Protein AF-A0A9W7BMI4-F1 (afdb_monomer)

Foldseek 3Di:
DCVLLVVLAAWPDKAQDPDPVRHPPIDTHGPDPNSLVVCQVPQQQPDDPNARDHRDDDDPDPDPDPVVVVVVVVVVVVSRVVSVVVVVD

Mean predicted aligned error: 9.1 Å

Structure (mmCIF, N/CA/C/O backbone):
data_AF-A0A9W7BMI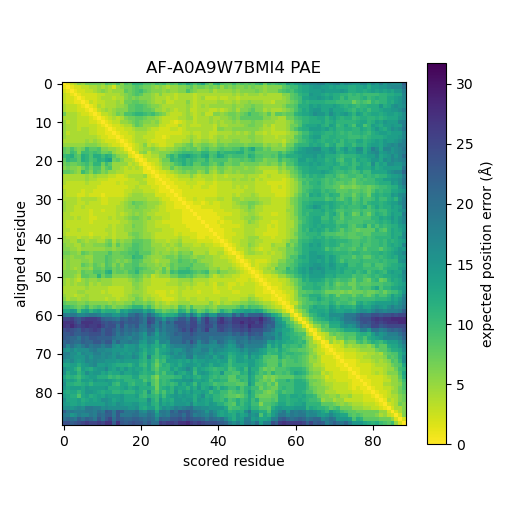4-F1
#
_entry.id   AF-A0A9W7BMI4-F1
#
loop_
_atom_site.group_PDB
_atom_site.id
_atom_site.type_symbol
_atom_site.label_atom_id
_atom_site.label_alt_id
_atom_site.label_comp_id
_atom_site.label_asym_id
_atom_site.label_entity_id
_atom_site.label_seq_id
_atom_site.pdbx_PDB_ins_code
_atom_site.Cartn_x
_atom_site.Cartn_y
_atom_site.Cartn_z
_atom_site.occupancy
_atom_site.B_iso_or_equiv
_atom_site.auth_seq_id
_atom_site.auth_c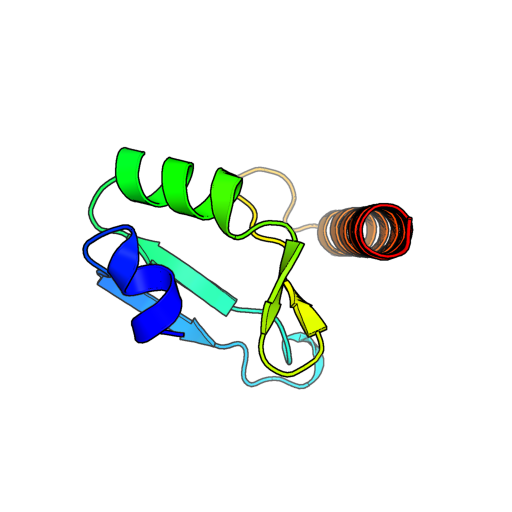omp_id
_atom_site.auth_asym_id
_atom_site.auth_atom_id
_atom_site.pdbx_PDB_model_num
ATOM 1 N N . MET A 1 1 ? 1.133 -8.854 5.799 1.00 72.06 1 MET A N 1
ATOM 2 C CA . MET A 1 1 ? 0.742 -8.089 4.588 1.00 72.06 1 MET A CA 1
ATOM 3 C C . MET A 1 1 ? -0.603 -8.526 4.046 1.00 72.06 1 MET A C 1
ATOM 5 O O . MET A 1 1 ? -1.491 -7.690 4.026 1.00 72.06 1 MET A O 1
ATOM 9 N N . TYR A 1 2 ? -0.796 -9.802 3.698 1.00 75.31 2 TYR A N 1
ATOM 10 C CA . TYR A 1 2 ? -2.109 -10.299 3.260 1.00 75.31 2 TYR A CA 1
ATOM 11 C C . TYR A 1 2 ? -3.235 -10.019 4.267 1.00 75.31 2 TYR A C 1
ATOM 13 O O . TYR A 1 2 ? -4.294 -9.570 3.867 1.00 75.31 2 TYR A O 1
ATOM 21 N N . GLU A 1 3 ? -2.987 -10.159 5.570 1.00 78.06 3 GLU A N 1
ATOM 22 C CA . GLU A 1 3 ? -4.005 -9.888 6.601 1.00 78.06 3 GLU A CA 1
ATOM 23 C C . GLU A 1 3 ? -4.318 -8.400 6.813 1.00 78.06 3 GLU A C 1
ATOM 25 O O . GLU A 1 3 ? -5.410 -8.051 7.245 1.00 78.06 3 GLU A O 1
ATOM 30 N N . ILE A 1 4 ? -3.363 -7.512 6.528 1.00 81.88 4 ILE A N 1
ATOM 31 C CA . ILE A 1 4 ? -3.543 -6.065 6.709 1.00 81.88 4 ILE A CA 1
ATOM 32 C C . ILE A 1 4 ? -4.324 -5.514 5.520 1.00 81.88 4 ILE A C 1
ATOM 34 O O . ILE A 1 4 ? -5.347 -4.863 5.694 1.00 81.88 4 ILE A O 1
ATOM 38 N N . PHE A 1 5 ? -3.860 -5.820 4.308 1.00 81.06 5 PHE A N 1
ATOM 39 C CA . PHE A 1 5 ? -4.485 -5.341 3.081 1.00 81.06 5 PHE A CA 1
ATOM 40 C C . PHE A 1 5 ? -5.764 -6.120 2.730 1.00 81.06 5 PHE A C 1
ATOM 42 O O . PHE A 1 5 ? -6.675 -5.547 2.148 1.00 81.06 5 PHE A O 1
ATOM 49 N N . GLY A 1 6 ? -5.881 -7.385 3.143 1.00 81.94 6 GLY A N 1
ATOM 50 C CA . GLY A 1 6 ? -7.051 -8.229 2.877 1.00 81.94 6 GLY A CA 1
ATOM 51 C C . GLY A 1 6 ? -8.305 -7.840 3.662 1.00 81.94 6 GLY A C 1
ATOM 52 O O . GLY A 1 6 ? -9.396 -8.257 3.297 1.00 81.94 6 GLY A O 1
ATOM 53 N N . LYS A 1 7 ? -8.182 -7.009 4.708 1.00 83.62 7 LYS A N 1
ATOM 54 C CA . LYS A 1 7 ? -9.342 -6.419 5.402 1.00 83.62 7 LYS A CA 1
ATOM 55 C C . LYS A 1 7 ? -10.071 -5.371 4.564 1.00 83.62 7 LYS A C 1
ATOM 57 O O . LYS A 1 7 ? -11.243 -5.121 4.815 1.00 83.62 7 LYS A O 1
ATOM 62 N N . TYR A 1 8 ? -9.372 -4.751 3.615 1.00 83.38 8 TYR A N 1
ATOM 63 C CA . TYR A 1 8 ? -9.927 -3.694 2.773 1.00 83.38 8 TYR A CA 1
ATOM 64 C C . TYR A 1 8 ? -10.540 -4.227 1.484 1.00 83.38 8 TYR A C 1
ATOM 66 O O . TYR A 1 8 ? -11.331 -3.519 0.879 1.00 83.38 8 TYR A O 1
ATOM 74 N N . GLY A 1 9 ? -10.173 -5.438 1.057 1.00 84.12 9 GLY A N 1
ATOM 75 C CA . GLY A 1 9 ? -10.636 -5.967 -0.215 1.00 84.12 9 GLY A CA 1
ATOM 76 C C . GLY A 1 9 ? -9.943 -7.239 -0.672 1.00 84.12 9 GLY A C 1
ATOM 77 O O . GLY A 1 9 ? -8.991 -7.727 -0.052 1.00 84.12 9 GLY A O 1
ATOM 78 N N . SER A 1 10 ? -10.410 -7.756 -1.808 1.00 88.00 10 SER A N 1
ATOM 79 C CA . SER A 1 10 ? -9.833 -8.948 -2.434 1.00 88.00 10 SER A CA 1
ATOM 80 C C . SER A 1 10 ? -8.488 -8.624 -3.086 1.00 88.00 10 SER A C 1
ATOM 82 O O . SER A 1 10 ? -8.375 -7.755 -3.954 1.00 88.00 10 SER A O 1
ATOM 84 N N . LEU A 1 11 ? -7.449 -9.340 -2.654 1.00 87.00 11 LEU A N 1
ATOM 85 C CA . LEU A 1 11 ? -6.078 -9.177 -3.128 1.00 87.00 11 LEU A CA 1
ATOM 86 C C . LEU A 1 11 ? -5.796 -10.110 -4.307 1.00 87.00 11 LEU A C 1
ATOM 88 O O . LEU A 1 11 ? -5.832 -11.329 -4.149 1.00 87.00 11 LEU A O 1
ATOM 92 N N . ARG A 1 12 ? -5.405 -9.548 -5.456 1.00 87.50 12 ARG A N 1
ATOM 93 C CA . ARG A 1 12 ? -4.969 -10.320 -6.629 1.00 87.50 12 ARG A CA 1
ATOM 94 C C . ARG A 1 12 ? -3.567 -10.880 -6.453 1.00 87.50 12 ARG A C 1
ATOM 96 O O . ARG A 1 12 ? -3.302 -12.040 -6.749 1.00 87.50 12 ARG A O 1
ATOM 103 N N . GLN A 1 13 ? -2.634 -10.021 -6.046 1.00 85.62 13 GLN A N 1
ATOM 104 C CA . GLN A 1 13 ? -1.222 -10.373 -5.940 1.00 85.62 13 GLN A CA 1
ATOM 105 C C . GLN A 1 13 ? -0.484 -9.376 -5.044 1.00 85.62 13 GLN A C 1
ATOM 107 O O . GLN A 1 13 ? -0.732 -8.173 -5.096 1.00 85.62 13 GLN A O 1
ATOM 112 N N . ILE A 1 14 ? 0.489 -9.866 -4.275 1.00 87.38 14 ILE A N 1
ATOM 113 C CA . ILE A 1 14 ? 1.470 -9.023 -3.586 1.00 87.38 14 ILE A CA 1
ATOM 114 C C . ILE A 1 14 ? 2.859 -9.367 -4.118 1.00 87.38 14 ILE A C 1
ATOM 116 O O . ILE A 1 14 ? 3.258 -10.530 -4.137 1.00 87.38 14 ILE A O 1
ATOM 120 N N . ARG A 1 15 ? 3.607 -8.352 -4.552 1.00 85.31 15 ARG A N 1
ATOM 121 C CA . ARG A 1 15 ? 5.007 -8.475 -4.971 1.00 85.31 15 ARG A CA 1
ATOM 122 C C . ARG A 1 15 ? 5.891 -7.733 -3.985 1.00 85.31 15 ARG A C 1
ATOM 124 O O . ARG A 1 15 ? 5.824 -6.512 -3.886 1.00 85.31 15 ARG A O 1
ATOM 131 N N . LEU A 1 16 ? 6.722 -8.474 -3.265 1.00 84.38 16 LEU A N 1
ATOM 132 C CA . LEU A 1 16 ? 7.699 -7.913 -2.337 1.00 84.38 16 LEU A CA 1
ATOM 133 C C . LEU A 1 16 ? 9.014 -7.652 -3.079 1.00 84.38 16 LEU A C 1
ATOM 135 O O . LEU A 1 16 ? 9.474 -8.501 -3.843 1.00 84.38 16 LEU A O 1
ATOM 139 N N . GLY A 1 17 ? 9.624 -6.489 -2.858 1.00 81.94 17 GLY A N 1
ATOM 140 C CA . GLY A 1 17 ? 10.967 -6.203 -3.350 1.00 81.94 17 GLY A CA 1
ATOM 141 C C . GLY A 1 17 ? 12.003 -7.049 -2.608 1.00 81.94 17 GLY A C 1
ATOM 142 O O . GLY A 1 17 ? 12.202 -6.867 -1.408 1.00 81.94 17 GLY A O 1
ATOM 143 N N . SER A 1 18 ? 12.660 -7.978 -3.310 1.00 75.88 18 SER A N 1
ATOM 144 C CA . SER A 1 18 ? 13.663 -8.883 -2.720 1.00 75.88 18 SER A CA 1
ATOM 145 C C . SER A 1 18 ? 15.109 -8.390 -2.866 1.00 75.88 18 SER A C 1
ATOM 147 O O . SER A 1 18 ? 15.994 -8.908 -2.188 1.00 75.88 18 SER A O 1
ATOM 149 N N . SER A 1 19 ? 15.375 -7.415 -3.738 1.00 81.44 19 SER A N 1
ATOM 150 C CA . SER A 1 19 ? 16.722 -6.865 -3.953 1.00 81.44 19 SER A CA 1
ATOM 151 C C . SER A 1 19 ? 17.090 -5.851 -2.870 1.00 81.44 19 SER A C 1
ATOM 153 O O . SER A 1 19 ? 16.197 -5.194 -2.335 1.00 81.44 19 SER A O 1
ATOM 155 N N . ASN A 1 20 ? 18.387 -5.658 -2.599 1.00 73.38 20 ASN A N 1
ATOM 156 C CA . ASN A 1 20 ? 18.873 -4.686 -1.605 1.00 73.38 20 ASN A CA 1
ATOM 157 C C . ASN A 1 20 ? 18.329 -3.265 -1.837 1.00 73.38 20 ASN A C 1
ATOM 159 O O . ASN A 1 20 ? 17.914 -2.618 -0.881 1.00 73.38 20 ASN A O 1
ATOM 163 N N . ASP A 1 21 ? 18.233 -2.814 -3.091 1.00 72.94 21 ASP A N 1
ATOM 164 C CA . ASP A 1 21 ? 17.673 -1.497 -3.438 1.00 72.94 21 ASP A CA 1
ATOM 165 C C . ASP A 1 21 ? 16.151 -1.384 -3.253 1.00 72.94 21 ASP A C 1
ATOM 167 O O . ASP A 1 21 ? 15.615 -0.288 -3.078 1.00 72.94 21 ASP A O 1
ATOM 171 N N . THR A 1 22 ? 15.443 -2.515 -3.293 1.00 73.75 22 THR A N 1
ATOM 172 C CA . THR A 1 22 ? 13.974 -2.603 -3.189 1.00 73.75 22 THR A CA 1
ATOM 173 C C . THR A 1 22 ? 13.508 -3.147 -1.839 1.00 73.75 22 THR A C 1
ATOM 175 O O . THR A 1 22 ? 12.316 -3.352 -1.622 1.00 73.75 22 THR A O 1
ATOM 178 N N . ARG A 1 23 ? 14.437 -3.420 -0.917 1.00 76.94 23 ARG A N 1
ATOM 179 C CA . ARG A 1 23 ? 14.113 -4.018 0.375 1.00 76.94 23 ARG A CA 1
ATOM 180 C C . ARG A 1 23 ? 13.337 -2.998 1.203 1.00 76.94 23 ARG A C 1
ATOM 182 O O . ARG A 1 23 ? 13.861 -1.946 1.554 1.00 76.94 23 ARG A O 1
ATOM 189 N N . GLY A 1 24 ? 12.081 -3.314 1.505 1.00 77.69 24 GLY A N 1
ATOM 190 C CA . GLY A 1 24 ? 11.154 -2.395 2.172 1.00 77.69 24 GLY A CA 1
ATOM 191 C C . GLY A 1 24 ? 10.155 -1.706 1.239 1.00 77.69 24 GLY A C 1
ATOM 192 O O . GLY A 1 24 ? 9.354 -0.910 1.722 1.00 77.69 24 GLY A O 1
ATOM 193 N N . THR A 1 25 ? 10.153 -2.023 -0.061 1.00 81.69 25 THR A N 1
ATOM 194 C CA . THR A 1 25 ? 9.062 -1.671 -0.979 1.00 81.69 25 THR A CA 1
ATOM 195 C C . THR A 1 25 ? 8.262 -2.913 -1.373 1.00 81.69 25 THR A C 1
ATOM 197 O O . THR A 1 25 ? 8.779 -4.031 -1.445 1.00 81.69 25 THR A O 1
ATOM 200 N N . ALA A 1 26 ? 6.964 -2.725 -1.596 1.00 84.94 26 ALA A N 1
ATOM 201 C CA . ALA A 1 26 ? 6.054 -3.777 -2.020 1.00 84.94 26 ALA A CA 1
ATOM 202 C C . ALA A 1 26 ? 4.996 -3.200 -2.960 1.00 84.94 26 ALA A C 1
ATOM 204 O O . ALA A 1 26 ? 4.577 -2.055 -2.801 1.00 84.94 26 ALA A O 1
ATOM 205 N N . PHE A 1 27 ? 4.548 -4.009 -3.913 1.00 86.56 27 PHE A N 1
ATOM 206 C CA . PHE A 1 27 ? 3.396 -3.713 -4.752 1.00 86.56 27 PHE A CA 1
ATOM 207 C C . PHE A 1 27 ? 2.240 -4.608 -4.337 1.00 86.56 27 PHE A C 1
ATOM 209 O O . PHE A 1 27 ? 2.387 -5.829 -4.268 1.00 86.56 27 PHE A O 1
ATOM 216 N N . VAL A 1 28 ? 1.095 -3.992 -4.072 1.00 87.25 28 VAL A N 1
ATOM 217 C CA . VAL A 1 28 ? -0.152 -4.677 -3.738 1.00 87.25 28 VAL A CA 1
ATOM 218 C C . VAL A 1 28 ? -1.126 -4.431 -4.881 1.00 87.25 28 VAL A C 1
ATOM 220 O O . VAL A 1 28 ? -1.333 -3.286 -5.278 1.00 87.25 28 VAL A O 1
ATOM 223 N N . ILE A 1 29 ? -1.675 -5.505 -5.439 1.00 87.88 29 ILE A N 1
ATOM 224 C CA . ILE A 1 29 ? -2.655 -5.454 -6.522 1.00 87.88 29 ILE A CA 1
ATOM 225 C C . ILE A 1 29 ? -3.988 -5.938 -5.960 1.00 87.88 29 ILE A C 1
ATOM 227 O O . ILE A 1 29 ? -4.086 -7.079 -5.506 1.00 87.88 29 ILE A O 1
ATOM 231 N N . PHE A 1 30 ? -4.985 -5.061 -5.994 1.00 90.31 30 PHE A N 1
ATOM 232 C CA . PHE A 1 30 ? -6.369 -5.353 -5.629 1.00 90.31 30 PHE A CA 1
ATOM 233 C C . PHE A 1 30 ? -7.199 -5.721 -6.862 1.00 90.31 30 PHE A C 1
ATOM 235 O O . PHE A 1 30 ? -6.829 -5.382 -7.991 1.00 90.31 30 PHE A O 1
ATOM 242 N N . ASP A 1 31 ? -8.311 -6.416 -6.631 1.00 88.56 31 ASP A N 1
ATOM 243 C CA . ASP A 1 31 ? -9.302 -6.723 -7.666 1.00 88.56 31 ASP A CA 1
ATOM 244 C C . ASP A 1 31 ? -10.190 -5.516 -7.995 1.00 88.56 31 ASP A C 1
ATOM 246 O O . ASP A 1 31 ? -10.532 -5.330 -9.163 1.00 88.56 31 ASP A O 1
ATOM 250 N N . ASP A 1 32 ? -10.501 -4.689 -6.990 1.00 89.06 32 ASP A N 1
ATOM 251 C CA . ASP A 1 32 ? -11.320 -3.481 -7.107 1.00 89.06 32 ASP A CA 1
ATOM 252 C C . ASP A 1 32 ? -10.491 -2.204 -6.842 1.00 89.06 32 ASP A C 1
ATOM 254 O 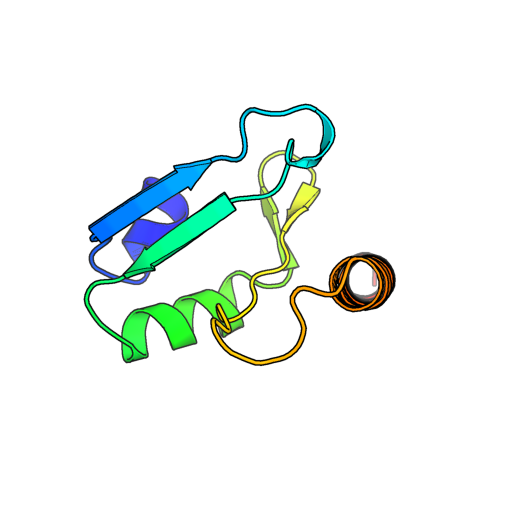O . ASP A 1 32 ? -9.601 -2.156 -5.986 1.00 89.06 32 ASP A O 1
ATOM 258 N N . ILE A 1 33 ? -10.790 -1.143 -7.594 1.00 86.50 33 ILE A N 1
ATOM 259 C CA . ILE A 1 33 ? -10.197 0.186 -7.426 1.00 86.50 33 ILE A CA 1
ATOM 260 C C . ILE A 1 33 ? -10.694 0.899 -6.160 1.00 86.50 33 ILE A C 1
ATOM 262 O O . ILE A 1 33 ? -9.937 1.665 -5.560 1.00 86.50 33 ILE A O 1
ATOM 266 N N . TYR A 1 34 ? -11.935 0.657 -5.735 1.00 90.38 34 TYR A N 1
ATOM 267 C CA . TYR A 1 34 ? -12.502 1.239 -4.520 1.00 90.38 34 TYR A CA 1
ATOM 268 C C . TYR A 1 34 ? -11.802 0.692 -3.271 1.00 90.38 34 TYR A C 1
ATOM 270 O O . TYR A 1 34 ? -11.432 1.472 -2.392 1.00 90.38 34 TYR A O 1
ATOM 278 N N . ASP A 1 35 ? -11.512 -0.610 -3.246 1.00 88.25 35 ASP A N 1
ATOM 279 C CA . ASP A 1 35 ? -10.750 -1.263 -2.173 1.00 88.25 35 ASP A CA 1
ATOM 280 C C . ASP A 1 35 ? -9.332 -0.687 -2.072 1.00 88.25 35 ASP A C 1
ATOM 282 O O . ASP A 1 35 ? -8.851 -0.359 -0.984 1.00 88.25 35 ASP A O 1
ATOM 286 N N . ALA A 1 36 ? -8.676 -0.487 -3.223 1.00 86.44 36 ALA A N 1
ATOM 287 C CA . ALA A 1 36 ? -7.354 0.127 -3.284 1.00 86.44 36 ALA A CA 1
ATOM 288 C C . ALA A 1 36 ? -7.360 1.560 -2.735 1.00 86.44 36 ALA A C 1
ATOM 290 O O . ALA A 1 36 ? -6.421 1.951 -2.041 1.00 86.44 36 ALA A O 1
ATOM 291 N N . LYS A 1 37 ? -8.417 2.335 -3.010 1.00 87.38 37 LYS A N 1
ATOM 292 C CA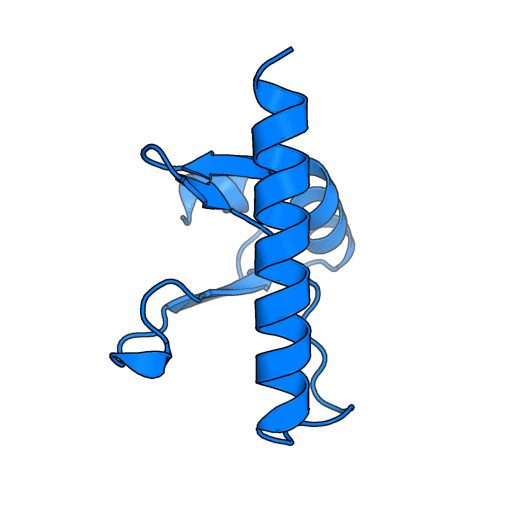 . LYS A 1 37 ? -8.558 3.697 -2.487 1.00 87.38 37 LYS A CA 1
ATOM 293 C C . LYS A 1 37 ? -8.703 3.715 -0.977 1.00 87.38 37 LYS A C 1
ATOM 295 O O . LYS A 1 37 ? -7.935 4.396 -0.304 1.00 87.38 37 LYS A O 1
ATOM 300 N N . SER A 1 38 ? -9.621 2.911 -0.455 1.00 87.12 38 SER A N 1
ATOM 301 C CA . SER A 1 38 ? -9.816 2.775 0.987 1.00 87.12 38 SER A CA 1
ATOM 302 C C . SER A 1 38 ? -8.533 2.321 1.684 1.00 87.12 38 SER A C 1
ATOM 304 O O . SER A 1 38 ? -8.182 2.869 2.726 1.00 87.12 38 SER A O 1
ATOM 306 N N . ALA A 1 39 ? -7.787 1.383 1.095 1.00 86.75 39 ALA A N 1
ATOM 307 C CA . ALA A 1 39 ? -6.509 0.933 1.636 1.00 86.75 39 ALA A CA 1
ATOM 30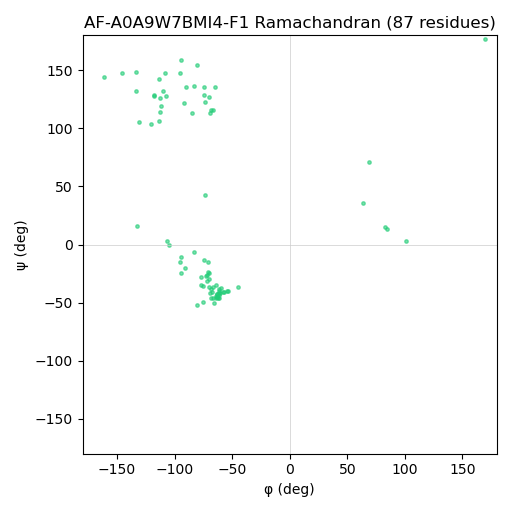8 C C . ALA A 1 39 ? -5.460 2.058 1.679 1.00 86.75 39 ALA A C 1
ATOM 310 O O . ALA A 1 39 ? -4.757 2.178 2.676 1.00 86.75 39 ALA A O 1
ATOM 311 N N . VAL A 1 40 ? -5.348 2.892 0.638 1.00 85.00 40 VAL A N 1
ATOM 312 C CA . VAL A 1 40 ? -4.400 4.025 0.610 1.00 85.00 40 VAL A CA 1
ATOM 313 C C . VAL A 1 40 ? -4.709 5.028 1.719 1.00 85.00 40 VAL A C 1
ATOM 315 O O . VAL A 1 40 ? -3.796 5.427 2.442 1.00 85.00 40 VAL A O 1
ATOM 318 N N . ASP A 1 41 ? -5.981 5.389 1.879 1.00 84.44 41 ASP A N 1
ATOM 319 C CA . ASP A 1 41 ? -6.401 6.415 2.836 1.00 84.44 41 ASP A CA 1
ATOM 320 C C . ASP A 1 41 ? -6.243 5.941 4.293 1.00 84.44 41 ASP A C 1
ATOM 322 O O . ASP A 1 41 ? -5.837 6.720 5.151 1.00 84.44 41 ASP A O 1
ATOM 326 N N . HIS A 1 42 ? -6.496 4.658 4.578 1.00 81.88 42 HIS A N 1
ATOM 327 C CA . HIS A 1 42 ? -6.468 4.126 5.950 1.00 81.88 42 HIS A CA 1
ATOM 328 C C . HIS A 1 42 ? -5.132 3.495 6.363 1.00 81.88 42 HIS A C 1
ATOM 330 O O . HIS A 1 42 ? -4.845 3.400 7.555 1.00 81.88 42 HIS A O 1
ATOM 336 N N . LEU A 1 43 ? -4.318 3.016 5.414 1.00 81.50 43 LEU A N 1
ATOM 337 C CA . LEU A 1 43 ? -3.021 2.399 5.726 1.00 81.50 43 LEU A CA 1
ATOM 338 C C . LEU A 1 43 ? -1.850 3.373 5.644 1.00 81.50 43 LEU A C 1
ATOM 340 O O . LEU A 1 43 ? -0.753 3.025 6.085 1.00 81.50 43 LEU A O 1
ATOM 344 N N . SER A 1 44 ? -2.053 4.577 5.110 1.00 80.12 44 SER A N 1
ATOM 345 C CA . SER A 1 44 ? -1.038 5.627 5.177 1.00 80.12 44 SER A CA 1
ATOM 346 C C . SER A 1 44 ? -0.848 6.065 6.627 1.00 80.12 44 SER A C 1
ATOM 348 O O . SER A 1 44 ? -1.766 6.567 7.264 1.00 80.12 44 SER A O 1
ATOM 350 N N . GLY A 1 45 ? 0.349 5.825 7.162 1.00 76.00 45 GLY A N 1
ATOM 351 C CA . GLY A 1 45 ? 0.667 6.058 8.569 1.00 76.00 45 GLY A CA 1
ATOM 352 C C . GLY A 1 45 ? 0.252 4.937 9.516 1.00 76.00 45 GLY A C 1
ATOM 353 O O . GLY A 1 45 ? 0.281 5.111 10.731 1.00 76.00 45 GLY A O 1
ATOM 354 N N . PHE A 1 46 ? -0.067 3.752 8.994 1.00 81.56 46 PHE A N 1
ATOM 355 C CA . PHE A 1 46 ? -0.271 2.577 9.833 1.00 81.56 46 PHE A CA 1
ATOM 356 C C . PHE A 1 46 ? 1.071 2.029 10.343 1.00 81.56 46 PHE A C 1
ATOM 358 O O . PHE A 1 46 ? 2.034 1.899 9.583 1.00 81.56 46 PHE A O 1
ATOM 365 N N . ASN A 1 47 ? 1.146 1.686 11.630 1.00 79.81 47 ASN A N 1
ATO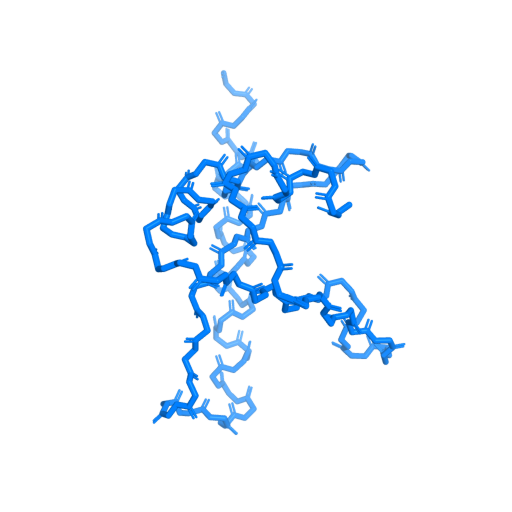M 366 C CA . ASN A 1 47 ? 2.346 1.098 12.221 1.00 79.81 47 ASN A CA 1
ATOM 367 C C . ASN A 1 47 ? 2.363 -0.420 11.995 1.00 79.81 47 ASN A C 1
ATOM 369 O O . ASN A 1 47 ? 1.546 -1.160 12.544 1.00 79.81 47 ASN A O 1
ATOM 373 N N . VAL A 1 48 ? 3.319 -0.896 11.197 1.00 78.56 48 VAL A N 1
ATOM 374 C CA . VAL A 1 48 ? 3.556 -2.321 10.955 1.00 78.56 48 VAL A CA 1
ATOM 375 C C . VAL A 1 48 ? 4.911 -2.704 11.535 1.00 78.56 48 VAL A C 1
ATOM 377 O O . VAL A 1 48 ? 5.956 -2.388 10.967 1.00 78.56 48 VAL A O 1
ATOM 380 N N . GLY A 1 49 ? 4.901 -3.418 12.663 1.00 76.69 49 GLY A N 1
ATOM 381 C CA . GLY A 1 49 ? 6.122 -3.955 13.274 1.00 76.69 49 GLY A CA 1
ATOM 382 C C . GLY A 1 49 ? 7.105 -2.879 13.750 1.00 76.69 49 GLY A C 1
ATOM 383 O O . GLY A 1 49 ? 8.312 -3.057 13.607 1.00 76.69 49 GLY A O 1
ATOM 384 N N . GLY A 1 50 ? 6.599 -1.753 14.264 1.00 79.81 50 GLY A N 1
ATOM 385 C CA . GLY A 1 50 ? 7.412 -0.632 14.746 1.00 79.81 50 GLY A CA 1
ATOM 386 C C . GLY A 1 50 ? 7.850 0.338 13.648 1.00 79.81 50 GLY A C 1
ATOM 387 O O . GLY A 1 50 ? 8.747 1.145 13.875 1.00 79.81 50 GLY A O 1
ATOM 388 N N . ARG A 1 51 ? 7.263 0.249 12.447 1.00 79.75 51 ARG A N 1
ATOM 389 C CA . ARG A 1 51 ? 7.540 1.153 11.325 1.00 79.75 51 ARG A CA 1
ATOM 390 C C . ARG A 1 51 ? 6.249 1.625 10.683 1.00 79.75 51 ARG A C 1
ATOM 392 O O . ARG A 1 51 ? 5.398 0.810 10.332 1.00 79.75 51 ARG A O 1
ATOM 399 N N . TYR A 1 52 ? 6.146 2.927 10.458 1.00 83.38 52 TYR A N 1
ATOM 400 C CA . TYR A 1 52 ? 5.034 3.504 9.719 1.00 83.38 52 TYR A CA 1
ATOM 401 C C . TYR A 1 52 ? 5.184 3.224 8.226 1.00 83.38 52 TYR A C 1
ATOM 403 O O . TYR A 1 52 ? 6.245 3.441 7.624 1.00 83.38 52 TYR A O 1
ATOM 411 N N . ILE A 1 53 ? 4.121 2.695 7.629 1.00 83.81 53 ILE A N 1
ATOM 412 C CA . ILE A 1 53 ? 4.057 2.459 6.191 1.00 83.81 53 ILE A CA 1
ATOM 413 C C . ILE A 1 53 ? 3.367 3.630 5.497 1.00 83.81 53 ILE A C 1
ATOM 415 O O . ILE A 1 53 ? 2.468 4.264 6.039 1.00 83.81 53 ILE A O 1
ATOM 419 N N . VAL A 1 54 ? 3.802 3.907 4.272 1.00 83.94 54 VAL A N 1
ATOM 420 C CA . VAL A 1 54 ? 3.173 4.885 3.383 1.00 83.94 54 VAL A CA 1
ATOM 421 C C . VAL A 1 54 ? 2.694 4.119 2.163 1.00 83.94 54 VAL A C 1
ATOM 423 O O . VAL A 1 54 ? 3.464 3.353 1.575 1.00 83.94 54 VAL A O 1
ATOM 426 N N . VAL A 1 55 ? 1.426 4.293 1.802 1.00 85.44 55 VAL A N 1
ATOM 427 C CA . VAL A 1 55 ? 0.806 3.599 0.673 1.00 85.44 55 VAL A CA 1
ATOM 428 C C . VAL A 1 55 ? 0.539 4.619 -0.428 1.00 85.44 55 VAL A C 1
ATOM 430 O O . VAL A 1 55 ? 0.027 5.701 -0.176 1.00 85.44 55 VAL A O 1
ATOM 433 N N . LEU A 1 56 ? 0.925 4.293 -1.662 1.00 83.50 56 LEU A N 1
ATOM 434 C CA . LEU A 1 56 ? 0.805 5.186 -2.814 1.00 83.50 56 LEU A CA 1
ATOM 435 C C . LEU A 1 56 ? 0.217 4.434 -4.006 1.00 83.50 56 LEU A C 1
ATOM 437 O O . LEU A 1 56 ? 0.500 3.250 -4.206 1.00 83.50 56 LEU A O 1
ATOM 441 N N . TYR A 1 57 ? -0.536 5.143 -4.847 1.00 84.31 57 TYR A N 1
ATOM 442 C CA . TYR A 1 57 ? -1.027 4.582 -6.102 1.00 84.31 57 TYR A CA 1
ATOM 443 C C . TYR A 1 57 ? 0.110 4.265 -7.070 1.00 84.31 57 TYR A C 1
ATOM 445 O O . TYR A 1 57 ? 1.005 5.079 -7.322 1.00 84.31 57 TYR A O 1
ATOM 453 N N . TYR A 1 58 ? 0.025 3.085 -7.681 1.00 81.44 58 TYR A N 1
ATOM 454 C CA . TYR A 1 58 ? 0.933 2.695 -8.746 1.00 81.44 58 TYR A CA 1
ATOM 455 C C . TYR A 1 58 ? 0.666 3.515 -10.017 1.00 81.44 58 TYR A C 1
ATOM 457 O O . TYR A 1 58 ? -0.456 3.571 -10.516 1.00 81.44 58 TYR A O 1
ATOM 465 N N . GLN A 1 59 ? 1.710 4.137 -10.566 1.00 74.19 59 GLN A N 1
ATOM 466 C CA . GLN A 1 59 ? 1.638 4.928 -11.796 1.00 74.19 59 GLN A CA 1
ATOM 467 C C . GLN A 1 59 ? 2.587 4.343 -12.854 1.00 74.19 59 GLN A C 1
ATOM 469 O O . GLN A 1 59 ? 3.793 4.574 -12.771 1.00 74.19 59 GLN A O 1
ATOM 474 N N . PRO A 1 60 ? 2.076 3.625 -13.874 1.00 63.06 60 PRO A N 1
ATOM 475 C CA . PRO A 1 60 ? 2.917 2.967 -14.878 1.00 63.06 60 PRO A CA 1
ATOM 476 C C . PRO A 1 60 ? 3.554 3.912 -15.915 1.00 63.06 60 PRO A C 1
ATOM 478 O O . PRO A 1 60 ? 4.434 3.474 -16.649 1.00 63.06 60 PRO A O 1
ATOM 481 N N . LYS A 1 61 ? 3.120 5.182 -16.036 1.00 55.53 61 LYS A N 1
ATOM 482 C CA . LYS A 1 61 ? 3.428 6.024 -17.219 1.00 55.53 61 LYS A CA 1
ATOM 483 C C . LYS A 1 61 ? 3.932 7.461 -16.998 1.00 55.53 61 LYS A C 1
ATOM 485 O O . LYS A 1 61 ? 3.979 8.221 -17.958 1.00 55.53 61 LYS A O 1
ATOM 490 N N . LYS A 1 62 ? 4.390 7.860 -15.810 1.00 45.12 62 LYS A N 1
ATOM 491 C CA . LYS A 1 62 ? 5.142 9.126 -15.675 1.00 45.12 62 LYS A CA 1
ATOM 492 C C . LYS A 1 62 ? 6.426 8.908 -14.879 1.00 45.12 62 LYS A C 1
ATOM 494 O O . LYS A 1 62 ? 6.398 8.783 -13.661 1.00 45.12 62 LYS A O 1
ATOM 499 N N . ASN A 1 63 ? 7.536 8.900 -15.617 1.00 45.59 63 ASN A N 1
ATOM 500 C CA . ASN A 1 63 ? 8.906 9.080 -15.138 1.00 45.59 63 ASN A CA 1
ATOM 501 C C . ASN A 1 63 ? 9.470 7.938 -14.276 1.00 45.59 63 ASN A C 1
ATOM 503 O O . ASN A 1 63 ? 9.791 8.127 -13.107 1.00 45.59 63 ASN A O 1
ATOM 507 N N . VAL A 1 64 ? 9.741 6.788 -14.898 1.00 50.12 64 VAL A N 1
ATOM 508 C CA . VAL A 1 64 ? 10.794 5.850 -14.442 1.00 50.12 64 VAL A CA 1
ATOM 509 C C . VAL A 1 64 ? 12.197 6.396 -14.765 1.00 50.12 64 VAL A C 1
ATOM 511 O O . VAL A 1 64 ? 13.093 5.675 -15.189 1.00 50.12 64 VAL A O 1
ATOM 514 N N . ASN A 1 65 ? 12.407 7.694 -14.544 1.00 53.28 65 ASN A N 1
ATOM 515 C CA . ASN A 1 65 ? 13.752 8.237 -14.430 1.00 53.28 65 ASN A CA 1
ATOM 516 C C . ASN A 1 65 ? 14.172 7.996 -12.980 1.00 53.28 65 ASN A C 1
ATOM 518 O O . ASN A 1 65 ? 13.379 8.230 -12.069 1.00 53.28 65 ASN A O 1
ATOM 522 N N . ARG A 1 66 ? 15.405 7.543 -12.753 1.00 52.53 66 ARG A N 1
ATOM 523 C CA . ARG A 1 66 ? 15.999 7.331 -11.417 1.00 52.53 66 ARG A CA 1
ATOM 524 C C . ARG A 1 66 ? 15.715 8.511 -10.460 1.00 52.53 66 ARG A C 1
ATOM 526 O O . ARG A 1 66 ? 15.325 8.298 -9.317 1.00 52.53 66 ARG A O 1
ATOM 533 N N . LEU A 1 67 ? 15.715 9.725 -11.021 1.00 52.06 67 LEU A N 1
ATOM 534 C CA . LEU A 1 67 ? 15.342 10.990 -10.384 1.00 52.06 67 LEU A CA 1
ATOM 535 C C . LEU A 1 67 ? 13.915 11.020 -9.796 1.00 52.06 67 LEU A C 1
ATOM 537 O O . LEU A 1 67 ? 13.703 11.537 -8.708 1.00 52.06 67 LEU A O 1
ATOM 541 N N . GLY A 1 68 ? 12.920 10.458 -10.488 1.00 56.44 68 GLY A N 1
ATOM 542 C CA . GLY A 1 68 ? 11.531 10.424 -10.019 1.00 56.44 68 GLY A CA 1
ATOM 543 C C . GLY A 1 68 ? 11.329 9.480 -8.834 1.00 56.44 68 GLY A C 1
ATOM 544 O O . GLY A 1 68 ? 10.473 9.729 -7.989 1.00 56.44 68 GLY A O 1
ATOM 545 N N . MET A 1 69 ? 12.138 8.421 -8.743 1.00 57.22 69 MET A N 1
ATOM 546 C CA . MET A 1 69 ? 12.161 7.528 -7.582 1.00 57.22 69 MET A CA 1
ATOM 547 C C . MET A 1 69 ? 12.874 8.168 -6.389 1.00 57.22 69 MET A C 1
ATOM 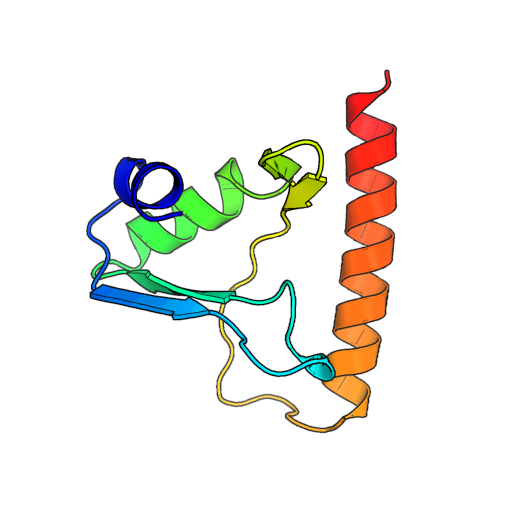549 O O . MET A 1 69 ? 12.431 7.964 -5.265 1.00 57.22 69 MET A O 1
ATOM 553 N N . GLU A 1 70 ? 13.930 8.956 -6.614 1.00 64.62 70 GLU A N 1
ATOM 554 C CA . GLU A 1 70 ? 14.606 9.725 -5.557 1.00 64.62 70 GLU A CA 1
ATOM 555 C C . GLU A 1 70 ? 13.729 10.848 -5.008 1.00 64.62 70 GLU A C 1
ATOM 557 O O . GLU A 1 70 ? 13.571 10.940 -3.797 1.00 64.62 70 GLU A O 1
ATOM 562 N N . VAL A 1 71 ? 13.073 11.631 -5.870 1.00 68.31 71 VAL A N 1
ATOM 563 C CA . VAL A 1 71 ? 12.119 12.666 -5.432 1.00 68.31 71 VAL A CA 1
ATOM 564 C C . VAL A 1 71 ? 10.957 12.039 -4.665 1.00 68.31 71 VAL A C 1
ATOM 566 O O . VAL A 1 71 ? 10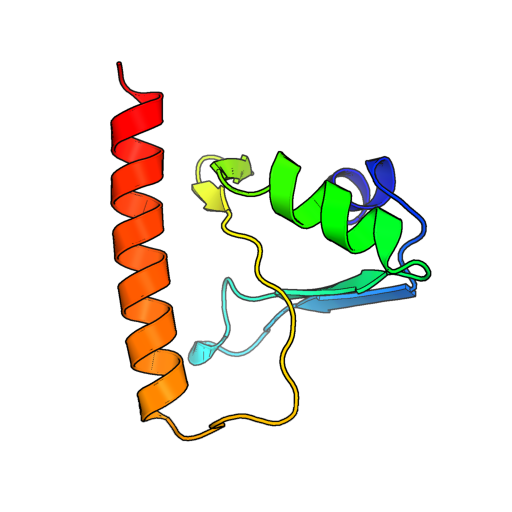.574 12.540 -3.613 1.00 68.31 71 VAL A O 1
ATOM 569 N N . LYS A 1 72 ? 10.428 10.901 -5.137 1.00 66.44 72 LYS A N 1
ATOM 570 C CA . LYS A 1 72 ? 9.396 10.161 -4.400 1.00 66.44 72 LYS A CA 1
ATOM 571 C C . LYS A 1 72 ? 9.928 9.578 -3.094 1.00 66.44 72 LYS A C 1
ATOM 573 O O . LYS A 1 72 ? 9.192 9.578 -2.122 1.00 66.44 72 LYS A O 1
ATOM 578 N N . LYS A 1 73 ? 11.178 9.105 -3.033 1.00 68.62 73 LYS A N 1
ATOM 579 C CA . LYS A 1 73 ? 11.805 8.665 -1.776 1.00 68.62 73 LYS A CA 1
ATOM 580 C C . LYS A 1 73 ? 11.932 9.818 -0.786 1.00 68.62 73 LYS A C 1
ATOM 582 O O . LYS A 1 73 ? 11.573 9.614 0.363 1.00 68.62 73 LYS A O 1
ATOM 587 N N . ALA A 1 74 ? 12.378 10.991 -1.233 1.00 74.12 74 ALA A N 1
ATOM 588 C CA . ALA A 1 74 ? 12.474 12.189 -0.404 1.00 74.12 74 ALA A CA 1
ATOM 589 C C . ALA A 1 74 ? 11.092 12.624 0.102 1.00 74.12 74 ALA A C 1
ATOM 591 O O . ALA A 1 74 ? 10.915 12.796 1.298 1.00 74.12 74 ALA A O 1
ATOM 592 N N . GLN A 1 75 ? 10.080 12.660 -0.771 1.00 72.62 75 GLN A N 1
ATOM 593 C CA . GLN A 1 75 ? 8.696 12.913 -0.356 1.00 72.62 75 GLN A CA 1
ATOM 594 C C . GLN A 1 75 ? 8.181 11.856 0.620 1.00 72.62 75 GLN A C 1
ATOM 596 O O . GLN A 1 75 ? 7.537 12.202 1.595 1.00 72.62 75 GLN A O 1
ATOM 601 N N . ILE A 1 76 ? 8.464 10.569 0.400 1.00 72.12 76 ILE A N 1
ATOM 602 C CA . ILE A 1 76 ? 8.087 9.508 1.343 1.00 72.12 76 ILE A CA 1
ATOM 603 C C . ILE A 1 76 ? 8.813 9.690 2.678 1.00 72.12 76 ILE A C 1
ATOM 605 O O . ILE A 1 76 ? 8.241 9.368 3.711 1.00 72.12 76 ILE A O 1
ATOM 609 N N . GLU A 1 77 ? 10.056 10.165 2.682 1.00 77.44 77 GLU A N 1
ATOM 610 C CA . GLU A 1 77 ? 10.804 10.447 3.906 1.00 77.44 77 GLU A CA 1
ATOM 611 C C . GLU A 1 77 ? 10.231 11.654 4.656 1.00 77.44 77 GLU A C 1
ATOM 613 O O . GLU A 1 77 ? 10.058 11.574 5.868 1.00 77.44 77 GLU A O 1
ATOM 618 N N . ASP A 1 78 ? 9.860 12.719 3.949 1.00 78.44 78 ASP A N 1
ATOM 619 C CA . ASP A 1 78 ? 9.198 13.885 4.537 1.00 78.44 78 ASP A CA 1
ATOM 620 C C . ASP A 1 78 ? 7.801 13.527 5.056 1.00 78.44 78 ASP A C 1
ATOM 622 O O . ASP A 1 78 ? 7.503 13.797 6.216 1.00 78.44 78 ASP A O 1
ATOM 626 N N . LEU A 1 79 ? 6.989 12.799 4.276 1.00 72.50 79 LEU A N 1
ATOM 627 C CA . LEU A 1 79 ? 5.700 12.276 4.741 1.00 72.50 79 LEU A CA 1
ATOM 628 C C . LEU A 1 79 ? 5.873 11.340 5.942 1.00 72.50 79 LEU A C 1
ATOM 630 O O . LEU A 1 79 ? 5.048 11.354 6.847 1.00 72.50 79 LEU A O 1
ATOM 634 N N . LYS A 1 80 ? 6.930 10.519 5.980 1.00 70.44 80 LYS A N 1
ATOM 635 C CA . LYS A 1 80 ? 7.224 9.684 7.154 1.00 70.44 80 LYS A CA 1
ATOM 636 C C . LYS A 1 80 ? 7.526 10.535 8.377 1.00 70.44 80 LYS A C 1
ATOM 638 O O . LYS A 1 80 ? 6.974 10.242 9.429 1.00 70.44 80 LYS A O 1
ATOM 643 N N . LYS A 1 81 ? 8.346 11.580 8.239 1.00 76.06 81 LYS A N 1
ATOM 644 C CA . LYS A 1 81 ? 8.663 12.511 9.333 1.00 76.06 81 LYS A CA 1
ATOM 645 C C . LYS A 1 81 ? 7.419 13.256 9.815 1.00 76.06 81 LYS A C 1
ATOM 647 O O . LYS A 1 81 ? 7.229 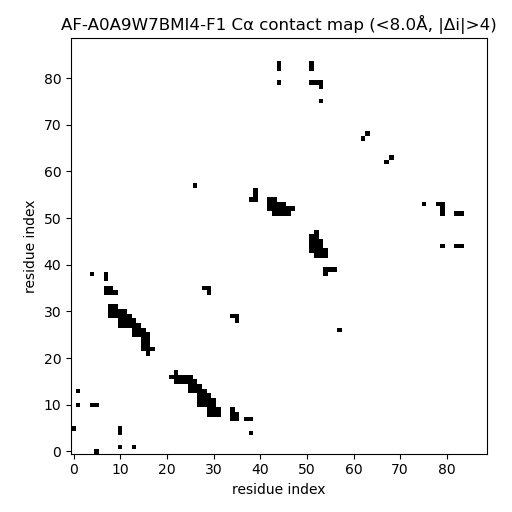13.377 11.019 1.00 76.06 81 LYS A O 1
ATOM 652 N N . GLU A 1 82 ? 6.560 13.713 8.906 1.00 75.75 82 GLU A N 1
ATOM 653 C CA . GLU A 1 82 ? 5.292 14.372 9.248 1.00 75.75 82 GLU A CA 1
ATOM 654 C C . GLU A 1 82 ? 4.333 13.425 9.970 1.00 75.75 82 GLU A C 1
ATOM 656 O O . GLU A 1 82 ? 3.775 13.780 11.007 1.00 75.75 82 GLU A O 1
ATOM 661 N N . VAL A 1 83 ? 4.176 12.199 9.466 1.00 71.25 83 VAL A N 1
ATOM 662 C CA . VAL A 1 83 ? 3.330 11.182 10.099 1.00 71.25 83 VAL A CA 1
ATOM 663 C C . VAL A 1 83 ? 3.877 10.805 11.478 1.00 71.25 83 VAL A C 1
ATOM 665 O O . VAL A 1 83 ? 3.114 10.769 12.441 1.00 71.25 83 VAL A O 1
ATOM 668 N N . GLU A 1 84 ? 5.188 10.597 11.610 1.00 67.06 84 GLU A N 1
ATOM 669 C CA . GLU A 1 84 ? 5.849 10.328 12.895 1.00 67.06 84 GLU A CA 1
ATOM 670 C C . GLU A 1 84 ? 5.685 11.493 13.886 1.00 67.06 84 GLU A C 1
ATOM 672 O O . GLU A 1 84 ? 5.404 11.263 15.064 1.00 67.06 84 GLU A O 1
ATOM 677 N N . ALA A 1 85 ? 5.782 12.742 13.421 1.00 66.62 85 ALA A N 1
ATOM 678 C CA . ALA A 1 85 ? 5.555 13.927 14.245 1.00 66.62 85 ALA A CA 1
ATOM 679 C C . ALA A 1 85 ? 4.084 14.074 14.672 1.00 66.62 85 ALA A C 1
ATOM 681 O O . ALA A 1 85 ? 3.810 14.442 15.812 1.00 66.62 85 ALA A O 1
ATOM 682 N N . SER A 1 86 ? 3.135 13.748 13.789 1.00 59.41 86 SER A N 1
ATOM 683 C CA . SER A 1 86 ? 1.696 13.812 14.082 1.00 59.41 86 SER A CA 1
ATOM 684 C C . SER A 1 86 ? 1.214 12.711 15.032 1.00 59.41 86 SER A C 1
ATOM 686 O O . SER A 1 86 ? 0.256 12.924 15.765 1.00 59.41 86 SER A O 1
ATOM 688 N N . ALA A 1 87 ? 1.896 11.562 15.071 1.00 57.41 87 ALA A N 1
ATOM 689 C CA . ALA A 1 87 ? 1.574 10.450 15.967 1.00 57.41 87 ALA A CA 1
ATOM 690 C C . ALA A 1 87 ? 2.154 10.602 17.390 1.00 57.41 87 ALA A C 1
ATOM 692 O O . ALA A 1 87 ? 1.868 9.769 18.248 1.00 57.41 87 ALA A O 1
ATOM 693 N N . THR A 1 88 ? 2.980 11.627 17.635 1.00 53.56 88 THR A N 1
ATOM 694 C CA . THR A 1 88 ? 3.682 11.838 18.918 1.00 53.56 88 THR A CA 1
ATOM 695 C C . THR A 1 88 ? 3.068 12.968 19.770 1.00 53.56 88 THR A C 1
ATOM 697 O O . THR A 1 88 ? 3.545 13.207 20.877 1.00 53.56 88 THR A O 1
ATOM 700 N N . ASN A 1 89 ? 2.008 13.642 19.301 1.00 40.56 89 ASN A N 1
ATOM 701 C CA . ASN A 1 89 ? 1.266 14.663 20.064 1.00 40.56 89 ASN A CA 1
ATOM 702 C C . ASN A 1 89 ? -0.074 14.146 20.592 1.00 40.56 89 ASN A C 1
ATOM 704 O O . ASN A 1 89 ? -0.756 13.411 19.844 1.00 40.56 89 ASN A O 1
#

InterPro domains:
  IPR000504 RNA recognition motif domain [PF00076] (2-53)
  IPR000504 RNA recognition motif domain [PS50102] (1-60)
  IPR012677 Nucleotide-binding alpha-beta plait domain superfamily [G3DSA:3.30.70.330] (1-75)
  IPR035979 RNA-binding domain superfamily [SSF54928] (1-65)

pLDDT: mean 75.94, std 11.79, range [40.56, 90.38]

Solvent-accessible surface area (backbone atoms only — not comparable to full-atom values): 5471 Å² total; per-residue (Å²): 105,68,77,68,58,46,74,51,37,62,70,71,47,76,49,71,38,84,48,85,94,35,58,91,43,69,50,77,40,55,75,47,72,67,32,49,49,54,40,34,70,67,40,42,62,34,72,59,94,92,39,70,39,80,54,78,85,88,70,97,83,74,60,96,44,74,64,50,54,49,52,48,47,50,52,51,50,50,51,46,52,51,46,55,57,61,73,73,110

Secondary structure (DSSP, 8-state):
-HHHHTTTS-EEEEEE--SGGGTT-EEEEES-HHHHHHHHHHHTTEEETTEEE------SSS--SHHHHHHHHHHHHHHHHHHHHHTT-

Sequence (89 aa):
MYEIFGKYGSLRQIRLGSSNDTRGTAFVIFDDIYDAKSAVDHLSGFNVGGRYIVVLYYQPKKNVNRLGMEVKKAQIEDLKKEVEASATN

Organism: NCBI:txid1714386

Nearest PDB structures (foldseek):
  2f9d-assembly1_A  TM=7.663E-01  e=5.111E-07  Homo sapiens
  6sqv-assembly4_DDD  TM=9.753E-01  e=2.510E-04  Homo sapiens
  3k0j-assembly1_C  TM=9.829E-01  e=4.922E-04  Homo sapiens
  7evo-assembly1_G  TM=8.017E-01  e=3.514E-04  Homo sapiens
  4pkd-assembly1_B  TM=6.624E-01  e=4.301E-04  Sus scrofa

Radius of gyration: 13.67 Å; Cα contacts (8 Å, |Δi|>4): 84; chains: 1; bounding box: 31×25×37 Å